Protein AF-A0A2P8G8I9-F1 (afdb_monomer_lite)

Sequence (84 aa):
MQTHITMSAPQLTGLQKRASKYLNKAISYQLRPGEVIEGYFSGFDPNSIDRAVIQMSNAADKTTLPLMTVLNYFEGVEDDEALS

Secondary structure (DSSP, 8-state):
-------PPPPPPHHHHHHGGGTT-EEEEEEETTEEEEEEEEEE-TT-TTEEEEEETTSS-EEEEEHHHHHHHHHHHTTSTT--

Foldseek 3Di:
DDPPPPPPDPDQDPLQVLLVVQAQPKFWDDPDVVDIWIWGFHHADPVDSQWTWTGTPVDNDIDIDGSVVSNCRVVVVVVVVPDD

Structure (mmCIF, N/CA/C/O backbone):
data_AF-A0A2P8G8I9-F1
#
_entry.id   AF-A0A2P8G8I9-F1
#
loop_
_atom_site.group_PDB
_atom_site.id
_atom_site.type_symbol
_atom_site.label_atom_id
_atom_site.label_alt_id
_atom_site.label_comp_id
_atom_site.label_asym_id
_atom_site.label_entity_id
_atom_site.label_seq_id
_atom_site.pdbx_PDB_ins_code
_atom_site.Cartn_x
_atom_site.Cartn_y
_atom_site.Cartn_z
_atom_site.occupancy
_atom_site.B_iso_or_equiv
_atom_site.auth_seq_id
_atom_site.auth_comp_id
_atom_site.auth_asym_id
_atom_site.auth_atom_id
_atom_site.pdbx_PDB_model_num
ATOM 1 N N . MET A 1 1 ? 30.410 -17.628 -28.597 1.00 49.81 1 MET A N 1
ATOM 2 C CA . MET A 1 1 ? 30.296 -16.350 -27.866 1.00 49.81 1 MET A CA 1
ATOM 3 C C . MET A 1 1 ? 29.061 -16.444 -26.993 1.00 49.81 1 MET A C 1
ATOM 5 O O . MET A 1 1 ? 27.969 -16.548 -27.531 1.00 49.81 1 MET A O 1
ATOM 9 N N . GLN A 1 2 ? 29.242 -16.554 -25.678 1.00 45.72 2 GLN A N 1
ATOM 10 C CA . GLN A 1 2 ? 28.143 -16.703 -24.727 1.00 45.72 2 GLN A CA 1
ATOM 11 C C . GLN A 1 2 ? 27.623 -15.301 -24.397 1.00 45.72 2 GLN A C 1
ATOM 13 O O . GLN A 1 2 ? 28.272 -14.547 -23.677 1.00 45.72 2 GLN A O 1
ATOM 18 N N . THR A 1 3 ? 26.496 -14.910 -24.985 1.00 47.88 3 THR A N 1
ATOM 19 C CA . THR A 1 3 ? 25.797 -13.676 -24.623 1.00 47.88 3 THR A CA 1
ATOM 20 C C . THR A 1 3 ? 25.180 -13.863 -23.243 1.00 47.88 3 THR A C 1
ATOM 22 O O . THR A 1 3 ? 24.089 -14.408 -23.094 1.00 47.88 3 THR A O 1
ATOM 25 N N . HIS A 1 4 ? 25.895 -13.423 -22.210 1.00 52.41 4 HIS A N 1
ATOM 26 C CA . HIS A 1 4 ? 25.295 -13.177 -20.906 1.00 52.41 4 HIS A CA 1
ATOM 27 C C . HIS A 1 4 ? 24.346 -11.983 -21.050 1.00 52.41 4 HIS A C 1
ATOM 29 O O . HIS A 1 4 ? 24.772 -10.831 -21.032 1.00 52.41 4 HIS A O 1
ATOM 35 N N . ILE A 1 5 ? 23.054 -12.258 -21.243 1.00 55.41 5 ILE A N 1
ATOM 36 C CA . ILE A 1 5 ? 22.010 -11.250 -21.068 1.00 55.41 5 ILE A CA 1
ATOM 37 C C . ILE A 1 5 ? 21.903 -11.031 -19.562 1.00 55.41 5 ILE A C 1
ATOM 39 O O . ILE A 1 5 ? 21.224 -11.773 -18.854 1.00 55.41 5 ILE A O 1
ATOM 43 N N . THR A 1 6 ? 22.622 -10.037 -19.052 1.00 50.25 6 THR A N 1
ATOM 44 C CA . THR A 1 6 ? 22.387 -9.508 -17.713 1.00 50.25 6 THR A CA 1
ATOM 45 C C . THR A 1 6 ? 20.996 -8.879 -17.747 1.00 50.25 6 THR A C 1
ATOM 47 O O . THR A 1 6 ? 20.843 -7.745 -18.193 1.00 50.25 6 THR A O 1
ATOM 50 N N . MET A 1 7 ? 19.952 -9.610 -17.344 1.00 48.53 7 MET A N 1
ATOM 51 C CA . MET A 1 7 ? 18.689 -8.960 -16.998 1.00 48.53 7 MET A CA 1
ATOM 52 C C . MET A 1 7 ? 18.968 -8.137 -15.744 1.00 48.53 7 MET A C 1
ATOM 54 O O . MET A 1 7 ? 18.900 -8.641 -14.625 1.00 48.53 7 MET A O 1
ATOM 58 N N . SER A 1 8 ? 19.381 -6.882 -15.933 1.00 57.72 8 SER A N 1
ATOM 59 C CA . SER A 1 8 ? 19.413 -5.909 -14.852 1.00 57.72 8 SER A CA 1
ATOM 60 C C . SER A 1 8 ? 18.028 -5.908 -14.222 1.00 57.72 8 SER A C 1
ATOM 62 O O . SER A 1 8 ? 17.035 -5.729 -14.929 1.00 57.72 8 SER A O 1
ATOM 64 N N . ALA A 1 9 ? 17.963 -6.166 -12.914 1.00 58.34 9 ALA A N 1
ATOM 65 C CA . ALA A 1 9 ? 16.708 -6.092 -12.183 1.00 58.34 9 ALA A CA 1
ATOM 66 C C . ALA A 1 9 ? 16.019 -4.757 -12.526 1.00 58.34 9 ALA A C 1
ATOM 68 O O . ALA A 1 9 ? 16.718 -3.737 -12.609 1.00 58.34 9 ALA A O 1
ATOM 69 N N . PRO A 1 10 ? 14.694 -4.747 -12.763 1.00 65.88 10 PRO A N 1
ATOM 70 C CA . PRO A 1 10 ? 13.980 -3.525 -13.101 1.00 65.88 10 PRO A CA 1
ATOM 71 C C . PRO A 1 10 ? 14.318 -2.438 -12.083 1.00 65.88 10 PRO A C 1
ATOM 73 O O . PRO A 1 10 ? 14.154 -2.633 -10.877 1.00 65.88 10 PRO A O 1
ATOM 76 N N . GLN A 1 11 ? 14.847 -1.308 -12.554 1.00 81.19 11 GLN A N 1
ATOM 77 C CA . GLN A 1 11 ? 15.137 -0.200 -11.656 1.00 81.19 11 GLN A CA 1
ATOM 78 C C . GLN A 1 11 ? 13.811 0.367 -11.158 1.00 81.19 11 GLN A C 1
ATOM 80 O O . GLN A 1 11 ? 13.018 0.885 -11.941 1.00 81.19 11 GLN A O 1
ATOM 85 N N . LEU A 1 12 ? 13.580 0.265 -9.851 1.00 84.75 12 LEU A N 1
ATOM 86 C CA . LEU A 1 12 ? 12.396 0.835 -9.221 1.00 84.75 12 LEU A CA 1
ATOM 87 C C . LEU A 1 12 ? 12.383 2.358 -9.398 1.00 84.75 12 LEU A C 1
ATOM 89 O O . LEU A 1 12 ? 13.412 3.026 -9.227 1.00 84.75 12 LEU A O 1
ATOM 93 N N . THR A 1 13 ? 11.206 2.916 -9.678 1.00 87.81 13 THR A N 1
ATOM 94 C CA . THR A 1 13 ? 11.009 4.372 -9.659 1.00 87.81 13 THR A CA 1
ATOM 95 C C . THR A 1 13 ? 11.243 4.926 -8.250 1.00 87.81 13 THR A C 1
ATOM 97 O O . THR A 1 13 ? 11.227 4.186 -7.265 1.00 87.81 13 THR A O 1
ATOM 100 N N . GLY A 1 14 ? 11.429 6.244 -8.112 1.00 88.88 14 GLY A N 1
ATOM 101 C CA . GLY A 1 14 ? 11.545 6.869 -6.787 1.00 88.88 14 GLY A CA 1
ATOM 102 C C . GLY A 1 14 ? 10.353 6.542 -5.878 1.00 88.88 14 GLY A C 1
ATOM 103 O O . GLY A 1 14 ? 10.532 6.272 -4.693 1.00 88.88 14 GLY A O 1
ATOM 104 N N . LEU A 1 15 ? 9.150 6.473 -6.454 1.00 88.00 15 LEU A N 1
ATOM 105 C CA . LEU A 1 15 ? 7.934 6.135 -5.725 1.00 88.00 15 LEU A CA 1
ATOM 106 C C . LEU A 1 15 ? 7.909 4.665 -5.287 1.00 88.00 15 LEU A C 1
ATOM 108 O O . LEU A 1 15 ? 7.604 4.368 -4.134 1.00 88.00 15 LEU A O 1
ATOM 112 N N . GLN A 1 16 ? 8.305 3.751 -6.176 1.00 89.69 16 GLN A N 1
ATOM 113 C CA . GLN A 1 16 ? 8.412 2.324 -5.864 1.00 89.69 16 GLN A CA 1
ATOM 114 C C . GLN A 1 16 ? 9.498 2.046 -4.819 1.00 89.69 16 GLN A C 1
ATOM 116 O O . GLN A 1 16 ? 9.272 1.252 -3.913 1.00 89.69 16 GLN A O 1
ATOM 121 N N . LYS A 1 17 ? 10.637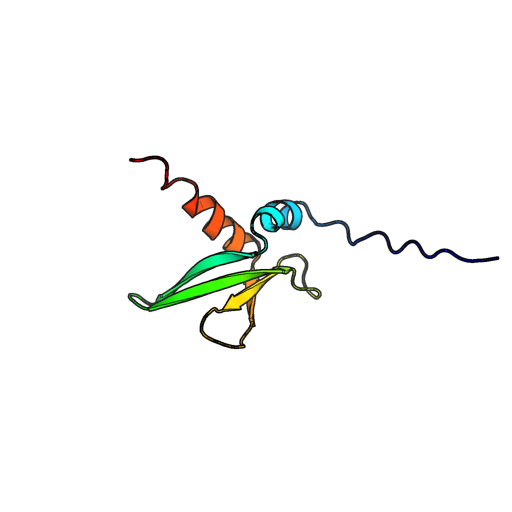 2.751 -4.865 1.00 90.50 17 LYS A N 1
ATOM 122 C CA . LYS A 1 17 ? 11.678 2.672 -3.824 1.00 90.50 17 LYS A CA 1
ATOM 123 C C . LYS A 1 17 ? 11.163 3.100 -2.453 1.00 90.50 17 LYS A C 1
ATOM 125 O O . LYS A 1 17 ? 11.530 2.501 -1.448 1.00 90.50 17 LYS A O 1
ATOM 130 N N . ARG A 1 18 ? 10.313 4.131 -2.390 1.00 88.88 18 ARG A N 1
ATOM 131 C CA . ARG A 1 18 ? 9.682 4.513 -1.120 1.00 88.88 18 ARG A CA 1
ATOM 132 C C . ARG A 1 18 ? 8.718 3.440 -0.645 1.00 88.88 18 ARG A C 1
ATOM 134 O O . ARG A 1 18 ? 8.782 3.057 0.511 1.00 88.88 18 ARG A O 1
ATOM 141 N N . ALA A 1 19 ? 7.874 2.920 -1.530 1.00 88.00 19 ALA A N 1
ATOM 142 C CA . ALA A 1 19 ? 6.882 1.916 -1.165 1.00 88.00 19 ALA A CA 1
ATOM 143 C C . ALA A 1 19 ? 7.501 0.555 -0.806 1.00 88.00 19 ALA A C 1
ATOM 145 O O . ALA A 1 19 ? 6.939 -0.163 0.015 1.00 88.00 19 ALA A O 1
ATOM 146 N N . SER A 1 20 ? 8.679 0.204 -1.344 1.00 89.50 20 SER A N 1
ATOM 147 C CA . SER A 1 20 ? 9.324 -1.086 -1.060 1.00 89.50 20 SER A CA 1
ATOM 148 C C . SER A 1 20 ? 9.649 -1.300 0.421 1.00 89.50 20 SER A C 1
ATOM 150 O O . SER A 1 20 ? 9.749 -2.449 0.843 1.00 89.50 20 SER A O 1
ATOM 152 N N . LYS A 1 21 ? 9.757 -0.227 1.225 1.00 87.81 21 LYS A N 1
ATOM 153 C CA . LYS A 1 21 ? 9.945 -0.322 2.688 1.00 87.81 21 LYS A CA 1
ATOM 154 C C . LYS A 1 21 ? 8.765 -0.993 3.408 1.00 87.81 21 LYS A C 1
ATOM 156 O O . LYS A 1 21 ? 8.900 -1.416 4.552 1.00 87.81 21 LYS A O 1
ATOM 161 N N . TYR A 1 22 ? 7.616 -1.084 2.743 1.00 84.81 22 TYR A N 1
ATOM 162 C CA . TYR A 1 22 ? 6.381 -1.629 3.294 1.00 84.81 22 TYR A CA 1
ATOM 163 C C . TYR A 1 22 ? 6.059 -3.038 2.791 1.00 84.81 22 TYR A C 1
ATOM 165 O O . TYR A 1 22 ? 4.992 -3.560 3.107 1.00 84.81 22 TYR A O 1
ATOM 173 N N . LEU A 1 23 ? 6.925 -3.656 1.974 1.00 84.94 23 LEU A N 1
ATOM 174 C CA . LEU A 1 23 ? 6.685 -5.011 1.466 1.00 84.94 23 LEU A CA 1
ATOM 175 C C . LEU A 1 23 ? 6.454 -5.978 2.628 1.00 84.94 23 LEU A C 1
ATOM 177 O O . LEU A 1 23 ? 7.209 -5.980 3.599 1.00 84.94 23 LEU A O 1
ATOM 181 N N . ASN A 1 24 ? 5.416 -6.803 2.507 1.00 77.69 24 ASN A N 1
ATOM 182 C CA . ASN A 1 24 ? 4.952 -7.731 3.537 1.00 77.69 24 ASN A CA 1
ATOM 183 C C . ASN A 1 24 ? 4.481 -7.065 4.843 1.00 77.69 24 ASN A C 1
ATOM 185 O O . ASN A 1 24 ? 4.319 -7.761 5.844 1.00 77.69 24 ASN A O 1
ATOM 189 N N . LYS A 1 25 ? 4.233 -5.748 4.860 1.00 82.44 25 LYS A N 1
ATOM 190 C CA . LYS A 1 25 ? 3.518 -5.102 5.966 1.00 82.44 25 LYS A CA 1
ATOM 191 C C . LYS A 1 25 ? 2.010 -5.189 5.750 1.00 82.44 25 LYS A C 1
ATOM 193 O O . LYS A 1 25 ? 1.527 -5.111 4.615 1.00 82.44 25 LYS A O 1
ATOM 198 N N . ALA A 1 26 ? 1.280 -5.333 6.850 1.00 80.94 26 ALA A N 1
ATOM 199 C CA . ALA A 1 26 ? -0.172 -5.281 6.842 1.00 80.94 26 ALA A CA 1
ATOM 200 C C . ALA A 1 26 ? -0.654 -3.838 6.632 1.00 80.94 26 ALA A C 1
ATOM 202 O O . ALA A 1 26 ? -0.113 -2.911 7.230 1.00 80.94 26 ALA A O 1
ATOM 203 N N . ILE A 1 27 ? -1.670 -3.663 5.794 1.00 77.88 27 ILE A N 1
ATOM 204 C CA . ILE A 1 27 ? -2.514 -2.476 5.752 1.00 77.88 27 ILE A CA 1
ATOM 205 C C . ILE A 1 27 ? -3.893 -2.837 6.266 1.00 77.88 27 ILE A C 1
ATOM 207 O O . ILE A 1 27 ? -4.441 -3.879 5.914 1.00 77.88 27 ILE A O 1
ATOM 211 N N . SER A 1 28 ? -4.484 -1.929 7.019 1.00 77.12 28 SER A N 1
ATOM 212 C CA . SER A 1 28 ? -5.927 -1.906 7.196 1.00 77.12 28 SER A CA 1
ATOM 213 C C . SER A 1 28 ? -6.508 -0.984 6.125 1.00 77.12 28 SER A C 1
ATOM 215 O O . SER A 1 28 ? -5.845 -0.094 5.616 1.00 77.12 28 SER A O 1
ATOM 217 N N . TYR A 1 29 ? -7.723 -1.208 5.668 1.00 71.44 29 TYR A N 1
ATOM 218 C CA . TYR A 1 29 ? -8.366 -0.316 4.714 1.00 71.44 29 TYR A CA 1
ATOM 219 C C . TYR A 1 29 ? -9.829 -0.216 5.076 1.00 71.44 29 TYR A C 1
ATOM 221 O O . TYR A 1 29 ? -10.553 -1.210 5.076 1.00 71.44 29 TYR A O 1
ATOM 229 N N . GLN A 1 30 ? -10.270 0.993 5.400 1.00 72.06 30 GLN A N 1
ATOM 230 C CA . GLN A 1 30 ? -11.667 1.231 5.699 1.00 72.06 30 GLN A CA 1
ATOM 231 C C . GLN A 1 30 ? -12.440 1.387 4.388 1.00 72.06 30 GLN A C 1
ATOM 233 O O . GLN A 1 30 ? -12.385 2.435 3.747 1.00 72.06 30 GLN A O 1
ATOM 238 N N . LEU A 1 31 ? -13.166 0.340 3.992 1.00 66.75 31 LEU A N 1
ATOM 239 C CA . LEU A 1 31 ? -14.001 0.370 2.792 1.00 66.75 31 LEU A CA 1
ATOM 240 C C . LEU A 1 31 ? -15.266 1.210 3.031 1.00 66.75 31 LEU A C 1
ATOM 242 O O . LEU A 1 31 ? -15.713 1.933 2.139 1.00 66.75 31 LEU A O 1
ATOM 246 N N . ARG A 1 32 ? -15.848 1.111 4.237 1.00 77.31 32 ARG A N 1
ATOM 247 C CA . ARG A 1 32 ? -17.064 1.821 4.681 1.00 77.31 32 ARG A CA 1
ATOM 248 C C . ARG A 1 32 ? -17.003 2.118 6.187 1.00 77.31 32 ARG A C 1
ATOM 250 O O . ARG A 1 32 ? -16.193 1.521 6.896 1.00 77.31 32 ARG A O 1
ATOM 257 N N . PRO A 1 33 ? -17.850 3.013 6.731 1.00 82.25 33 PRO A N 1
ATOM 258 C CA . PRO A 1 33 ? -18.004 3.165 8.180 1.00 82.25 33 PRO A CA 1
ATOM 259 C C . PRO A 1 33 ? -18.264 1.813 8.866 1.00 82.25 33 PRO A C 1
ATOM 261 O O . PRO A 1 33 ? -19.243 1.147 8.551 1.00 82.25 33 PRO A O 1
ATOM 264 N N . GLY A 1 34 ? -17.369 1.399 9.768 1.00 79.06 34 GLY A N 1
ATOM 265 C CA . GLY A 1 34 ? -17.449 0.111 10.473 1.00 79.06 34 GLY A CA 1
ATOM 266 C C . GLY A 1 34 ? -16.961 -1.119 9.692 1.00 79.06 34 GLY A C 1
ATOM 267 O O . GLY A 1 34 ? -16.907 -2.200 10.267 1.00 79.06 34 GLY A O 1
ATOM 268 N N . GLU A 1 35 ? -16.573 -0.974 8.421 1.00 75.06 35 GLU A N 1
ATOM 269 C CA . GLU A 1 35 ? -16.059 -2.068 7.589 1.00 75.06 35 GLU A CA 1
ATOM 270 C C . GLU A 1 35 ? -14.584 -1.816 7.263 1.00 75.06 35 GLU A C 1
ATOM 272 O O . GLU A 1 35 ? -14.242 -1.025 6.377 1.00 75.06 35 GLU A O 1
ATOM 277 N N . VAL A 1 36 ? -13.712 -2.483 8.018 1.00 74.94 36 VAL A N 1
ATOM 278 C CA . VAL A 1 36 ? -12.261 -2.465 7.825 1.00 74.94 36 VAL A CA 1
ATOM 279 C C . VAL A 1 36 ? -11.843 -3.801 7.237 1.00 74.94 36 VAL A C 1
ATOM 281 O O . VAL A 1 36 ? -12.192 -4.856 7.763 1.00 74.94 36 VAL A O 1
ATOM 284 N N . ILE A 1 37 ? -11.094 -3.751 6.143 1.00 72.25 37 ILE A N 1
ATOM 285 C CA . ILE A 1 37 ? -10.487 -4.926 5.539 1.00 72.25 37 ILE A CA 1
ATOM 286 C C . ILE A 1 37 ? -8.990 -4.83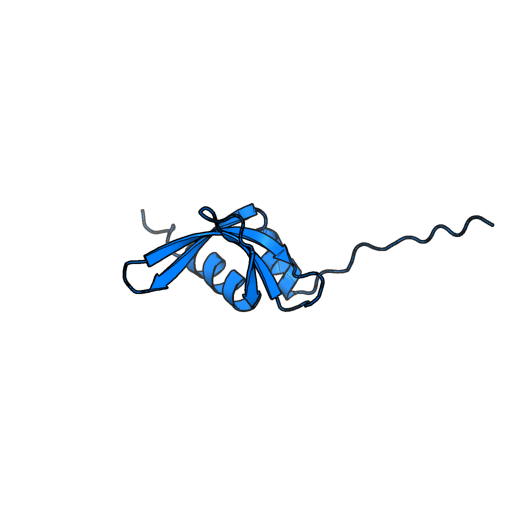8 5.763 1.00 72.25 37 ILE A C 1
ATOM 288 O O . ILE A 1 37 ? -8.359 -3.849 5.406 1.00 72.25 37 ILE A O 1
ATOM 292 N N . GLU A 1 38 ? -8.425 -5.881 6.341 1.00 79.50 38 GLU A N 1
ATOM 293 C CA . GLU A 1 38 ? -6.983 -6.023 6.448 1.00 79.50 38 GLU A CA 1
ATOM 294 C C . GLU A 1 38 ? -6.443 -6.696 5.185 1.00 79.50 38 GLU A C 1
ATOM 296 O O . GLU A 1 38 ? -7.094 -7.543 4.567 1.00 79.50 38 GLU A O 1
ATOM 301 N N . GLY A 1 39 ? -5.245 -6.308 4.784 1.00 82.44 39 GLY A N 1
ATOM 302 C CA . GLY A 1 39 ? -4.493 -6.925 3.708 1.00 82.44 39 GLY A CA 1
ATOM 303 C C . GLY A 1 39 ? -3.006 -6.728 3.930 1.00 82.44 39 GLY A C 1
ATOM 304 O O . GLY A 1 39 ? -2.590 -6.069 4.873 1.00 82.44 39 GLY A O 1
ATOM 305 N N . TYR A 1 40 ? -2.176 -7.286 3.065 1.00 85.44 40 TYR A N 1
ATOM 306 C CA . TYR A 1 40 ? -0.736 -7.102 3.097 1.00 85.44 40 TYR A CA 1
ATOM 307 C C . TYR A 1 40 ? -0.234 -6.590 1.755 1.00 85.44 40 TYR A C 1
ATOM 309 O O . TYR A 1 40 ? -0.657 -7.041 0.682 1.00 85.44 40 TYR A O 1
ATOM 317 N N . PHE A 1 41 ? 0.686 -5.627 1.809 1.00 88.06 41 PHE A N 1
ATOM 318 C CA . PHE A 1 41 ? 1.340 -5.135 0.607 1.00 88.06 41 PHE A CA 1
ATOM 319 C C . PHE A 1 41 ? 2.255 -6.229 0.052 1.00 88.06 41 PHE A C 1
ATOM 321 O O . PHE A 1 41 ? 3.265 -6.589 0.655 1.00 88.06 41 PHE A O 1
ATOM 328 N N . SER A 1 42 ? 1.872 -6.775 -1.101 1.00 86.56 42 SER A N 1
ATOM 329 C CA . SER A 1 42 ? 2.510 -7.961 -1.682 1.00 86.56 42 SER A CA 1
ATOM 330 C C . SER A 1 42 ? 3.571 -7.631 -2.734 1.00 86.56 42 SER A C 1
ATOM 332 O O . SER A 1 42 ? 4.431 -8.462 -3.018 1.00 86.56 42 SER A O 1
ATOM 334 N N . GLY A 1 43 ? 3.528 -6.431 -3.321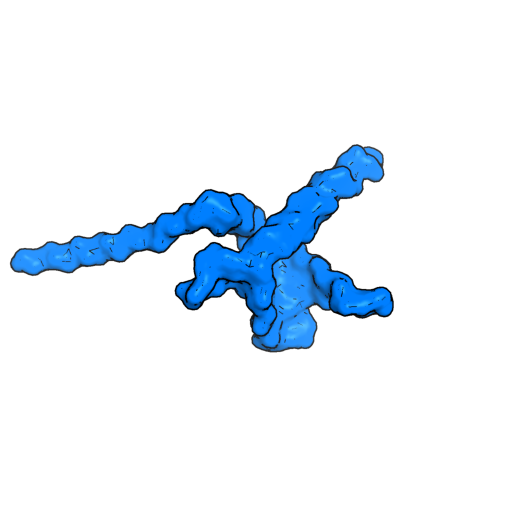 1.00 89.25 43 GLY A N 1
ATOM 335 C CA . GLY A 1 43 ? 4.455 -6.036 -4.378 1.00 89.25 43 GLY A CA 1
ATOM 336 C C . GLY A 1 43 ? 3.886 -5.011 -5.348 1.00 89.25 43 GLY A C 1
ATOM 337 O O . GLY A 1 43 ? 2.790 -4.490 -5.169 1.00 89.25 43 GLY A O 1
ATOM 338 N N . PHE A 1 44 ? 4.638 -4.717 -6.401 1.00 90.31 44 PHE A N 1
ATOM 339 C CA . PHE A 1 44 ? 4.225 -3.778 -7.445 1.00 90.31 44 PHE A CA 1
ATOM 340 C C . PHE A 1 44 ? 3.388 -4.468 -8.518 1.00 90.31 44 PHE A C 1
ATOM 342 O O . PHE A 1 44 ? 3.556 -5.662 -8.772 1.00 90.31 44 PHE A O 1
ATOM 349 N N . ASP A 1 45 ? 2.500 -3.712 -9.160 1.00 89.31 45 ASP A N 1
ATOM 350 C CA . ASP A 1 45 ? 1.791 -4.209 -10.335 1.00 89.31 45 ASP A CA 1
ATOM 351 C C . ASP A 1 45 ? 2.791 -4.343 -11.502 1.00 89.31 45 ASP A C 1
ATOM 353 O O . ASP A 1 45 ? 3.398 -3.343 -11.898 1.00 89.31 45 ASP A O 1
ATOM 357 N N . PRO A 1 46 ? 2.993 -5.545 -12.073 1.00 86.12 46 PRO A N 1
ATOM 358 C CA . PRO A 1 46 ? 3.946 -5.737 -13.165 1.00 86.12 46 PRO A CA 1
ATOM 359 C C . PRO A 1 46 ? 3.541 -5.006 -14.452 1.00 86.12 46 PRO A C 1
ATOM 361 O O . PRO A 1 46 ? 4.388 -4.783 -15.314 1.00 86.12 46 PRO A O 1
ATOM 364 N N . ASN A 1 47 ? 2.270 -4.619 -14.585 1.00 89.12 47 ASN A N 1
ATOM 365 C CA . ASN A 1 47 ? 1.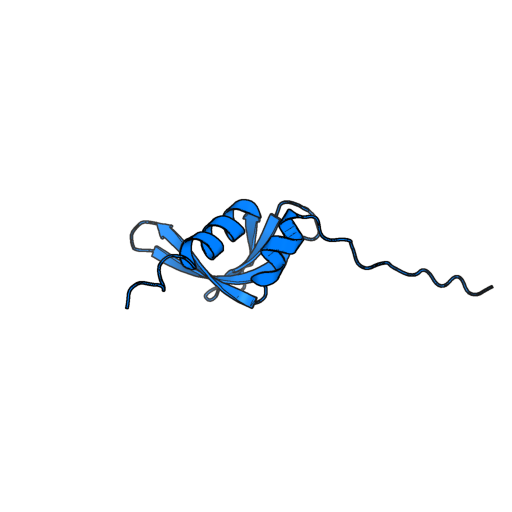743 -3.930 -15.760 1.00 89.12 47 ASN A CA 1
ATOM 366 C C . ASN A 1 47 ? 1.649 -2.408 -15.563 1.00 89.12 47 ASN A C 1
ATOM 368 O O . ASN A 1 47 ? 1.272 -1.701 -16.496 1.00 89.12 47 ASN A O 1
ATOM 372 N N . SER A 1 48 ? 1.953 -1.888 -14.365 1.00 86.06 48 SER A N 1
ATOM 373 C CA . SER A 1 48 ? 1.790 -0.467 -14.047 1.00 86.06 48 SER A CA 1
ATOM 374 C C . SER A 1 48 ? 2.779 0.017 -12.986 1.00 86.06 48 SER A C 1
ATOM 376 O O . SER A 1 48 ? 2.688 -0.343 -11.815 1.00 86.06 48 SER A O 1
ATOM 378 N N . ILE A 1 49 ? 3.650 0.956 -13.365 1.00 84.94 49 ILE A N 1
ATOM 379 C CA . ILE A 1 49 ? 4.670 1.529 -12.470 1.00 84.94 49 ILE A CA 1
ATOM 380 C C . ILE A 1 49 ? 4.088 2.330 -11.292 1.00 84.94 49 ILE A C 1
ATOM 382 O O . ILE A 1 49 ? 4.724 2.423 -10.242 1.00 84.94 49 ILE A O 1
ATOM 386 N N . ASP A 1 50 ? 2.867 2.850 -11.443 1.00 87.38 50 ASP A N 1
ATOM 387 C CA . ASP A 1 50 ? 2.197 3.708 -10.458 1.00 87.38 50 ASP A CA 1
ATOM 388 C C . ASP A 1 50 ? 1.202 2.949 -9.567 1.00 87.38 50 ASP A C 1
ATOM 390 O O . ASP A 1 50 ? 0.416 3.567 -8.843 1.00 87.38 50 ASP A O 1
ATOM 394 N N . ARG A 1 51 ? 1.196 1.608 -9.613 1.00 89.06 51 ARG A N 1
ATOM 395 C CA . ARG A 1 51 ? 0.256 0.770 -8.852 1.00 89.06 51 ARG A CA 1
ATOM 396 C C . ARG A 1 51 ? 0.960 -0.273 -7.987 1.00 89.06 51 ARG A C 1
ATOM 398 O O . ARG A 1 51 ? 2.037 -0.777 -8.304 1.00 89.06 51 ARG A O 1
ATOM 405 N N . ALA A 1 52 ? 0.301 -0.597 -6.882 1.00 88.19 52 ALA A N 1
ATOM 406 C CA . ALA A 1 52 ? 0.693 -1.589 -5.894 1.00 88.19 52 ALA A CA 1
ATOM 407 C C . ALA A 1 52 ? -0.355 -2.702 -5.819 1.00 88.19 52 ALA A C 1
ATOM 409 O O . ALA A 1 52 ? -1.552 -2.437 -5.932 1.00 88.19 52 ALA A O 1
ATOM 410 N N . VAL A 1 53 ? 0.096 -3.932 -5.589 1.00 88.50 53 VAL A N 1
ATOM 411 C CA . VAL A 1 53 ? -0.745 -5.111 -5.378 1.00 88.50 53 VAL A CA 1
ATOM 412 C C . VAL A 1 53 ? -0.866 -5.375 -3.881 1.00 88.50 53 VAL A C 1
ATOM 414 O O . VAL A 1 53 ? 0.130 -5.629 -3.192 1.00 88.50 53 VAL A O 1
ATOM 417 N N . ILE A 1 54 ? -2.098 -5.366 -3.388 1.00 86.38 54 ILE A N 1
ATOM 418 C CA . ILE A 1 54 ? -2.451 -5.736 -2.019 1.00 86.38 54 ILE A CA 1
ATOM 419 C C . ILE A 1 54 ? -3.140 -7.095 -2.066 1.00 86.38 54 ILE A C 1
ATOM 421 O O . ILE A 1 54 ? -4.094 -7.279 -2.824 1.00 86.38 54 ILE A O 1
ATOM 425 N N . GLN A 1 55 ? -2.678 -8.041 -1.254 1.00 84.75 55 GLN A N 1
ATOM 426 C CA . GLN A 1 55 ? -3.451 -9.249 -0.983 1.00 84.75 55 GLN A CA 1
ATOM 427 C C . GLN A 1 55 ? -4.316 -9.000 0.249 1.00 84.75 55 GLN A C 1
ATOM 429 O O . GLN A 1 55 ? -3.788 -8.619 1.288 1.00 84.75 55 GLN A O 1
ATOM 434 N N . MET A 1 56 ? -5.620 -9.237 0.161 1.00 78.44 56 MET A N 1
ATOM 435 C CA . MET A 1 56 ? -6.503 -9.079 1.320 1.00 78.44 56 MET A CA 1
ATOM 436 C C . MET A 1 56 ? -6.409 -10.304 2.245 1.00 78.44 56 MET A C 1
ATOM 438 O O . MET A 1 56 ? -6.274 -11.431 1.773 1.00 78.44 56 MET A O 1
ATOM 442 N N . SER A 1 57 ? -6.491 -10.104 3.562 1.00 67.81 57 SER A N 1
ATOM 443 C CA . SER A 1 57 ? -6.340 -11.160 4.579 1.00 67.81 57 SER A CA 1
ATOM 444 C C . SER A 1 57 ? -7.482 -12.179 4.563 1.00 67.81 57 SER A C 1
ATOM 446 O O . SER A 1 57 ? -7.299 -13.330 4.950 1.00 67.81 57 SER A O 1
ATOM 448 N N . ASN A 1 58 ? -8.676 -11.752 4.142 1.00 59.84 58 ASN A N 1
ATOM 449 C CA . ASN A 1 58 ? -9.910 -12.536 4.212 1.00 59.84 58 ASN A CA 1
ATOM 450 C C . ASN A 1 58 ? -10.332 -13.166 2.874 1.00 59.84 58 ASN A C 1
ATOM 452 O O . ASN A 1 58 ? -11.316 -13.904 2.837 1.00 59.84 58 ASN A O 1
ATOM 456 N N . ALA A 1 59 ? -9.603 -12.900 1.788 1.00 55.06 59 ALA A N 1
ATOM 457 C CA . ALA A 1 59 ? -9.935 -13.384 0.457 1.00 55.06 59 ALA A CA 1
ATOM 458 C C . ALA A 1 59 ? -8.672 -13.841 -0.281 1.00 55.06 59 ALA A C 1
ATOM 460 O O . ALA A 1 59 ? -7.612 -13.226 -0.183 1.00 55.06 59 ALA A O 1
ATOM 461 N N . ALA A 1 60 ? -8.802 -14.874 -1.118 1.00 64.06 60 ALA A N 1
ATOM 462 C CA . ALA A 1 60 ? -7.784 -15.197 -2.123 1.00 64.06 60 ALA A CA 1
ATOM 463 C C . ALA A 1 60 ? -7.607 -14.064 -3.165 1.00 64.06 60 ALA A C 1
ATOM 465 O O . ALA A 1 60 ? -6.738 -14.150 -4.035 1.00 64.06 60 ALA A O 1
ATOM 466 N N . ASP A 1 61 ? -8.380 -12.983 -3.047 1.00 77.75 61 ASP A N 1
ATOM 467 C CA . ASP A 1 61 ? -8.397 -11.848 -3.950 1.00 77.75 61 ASP A CA 1
ATOM 468 C C . ASP A 1 61 ? -7.257 -10.858 -3.701 1.00 77.75 61 ASP A C 1
ATOM 470 O O . ASP A 1 61 ? -6.964 -10.420 -2.583 1.00 77.75 61 ASP A O 1
ATOM 474 N N . LYS A 1 62 ? -6.641 -10.468 -4.816 1.00 82.25 62 LYS A N 1
ATOM 475 C CA . LYS A 1 62 ? -5.689 -9.366 -4.897 1.00 82.25 62 LYS A CA 1
ATOM 476 C C . LYS A 1 62 ? -6.412 -8.142 -5.424 1.00 82.25 62 LYS A C 1
ATOM 478 O O . LYS A 1 62 ? -7.104 -8.219 -6.437 1.00 82.25 62 LYS A O 1
ATOM 483 N N . THR A 1 63 ? -6.192 -7.006 -4.784 1.00 85.12 63 THR A N 1
ATOM 484 C CA . THR A 1 63 ? -6.617 -5.705 -5.300 1.00 85.12 63 THR A CA 1
ATOM 485 C C . THR A 1 63 ? -5.402 -4.876 -5.688 1.00 85.12 63 THR A C 1
ATOM 487 O O . THR A 1 63 ? -4.312 -5.050 -5.138 1.00 85.12 63 THR A O 1
ATOM 490 N N . THR A 1 64 ? -5.567 -3.978 -6.655 1.00 87.25 64 THR A N 1
ATOM 491 C CA . THR A 1 64 ? -4.506 -3.057 -7.065 1.00 87.25 64 THR A CA 1
ATOM 492 C C . THR A 1 64 ? -4.898 -1.625 -6.755 1.00 87.25 64 THR A C 1
ATOM 494 O O . THR A 1 64 ? -5.905 -1.117 -7.250 1.00 87.25 64 THR A O 1
ATOM 497 N N . LEU A 1 65 ? -4.067 -0.946 -5.971 1.00 86.88 65 LEU A N 1
ATOM 498 C CA . LE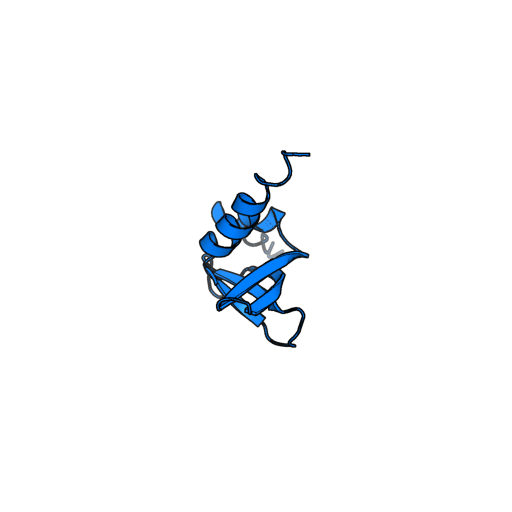U A 1 65 ? -4.280 0.439 -5.562 1.00 86.88 65 LEU A CA 1
ATOM 499 C C . LEU A 1 65 ? -3.214 1.357 -6.168 1.00 86.88 65 LEU A C 1
ATOM 501 O O . LEU A 1 65 ? -2.113 0.894 -6.486 1.00 86.88 65 LEU A O 1
ATOM 505 N N . PRO A 1 66 ? -3.503 2.661 -6.327 1.00 89.94 66 PRO A N 1
ATOM 506 C CA . PRO A 1 66 ? -2.476 3.638 -6.656 1.00 89.94 66 PRO A CA 1
ATOM 507 C C . PRO A 1 66 ? -1.357 3.619 -5.612 1.00 89.94 66 PRO A C 1
ATOM 509 O O . PRO A 1 66 ? -1.605 3.567 -4.407 1.00 89.94 66 PRO A O 1
ATOM 512 N N . LEU A 1 67 ? -0.112 3.705 -6.070 1.00 88.06 67 LEU A N 1
ATOM 513 C CA . LEU A 1 67 ? 1.065 3.614 -5.210 1.00 88.06 67 LEU A CA 1
ATOM 514 C C . LEU A 1 67 ? 1.122 4.753 -4.177 1.00 88.06 67 LEU A C 1
ATOM 516 O O . LEU A 1 67 ? 1.520 4.536 -3.037 1.00 88.06 67 LEU A O 1
AT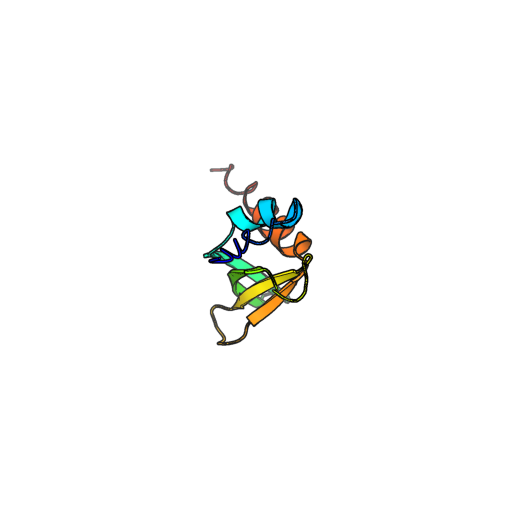OM 520 N N . MET A 1 68 ? 0.650 5.946 -4.552 1.00 86.69 68 MET A N 1
ATOM 521 C CA . MET A 1 68 ? 0.489 7.081 -3.633 1.00 86.69 68 MET A CA 1
ATOM 522 C C . MET A 1 68 ? -0.496 6.790 -2.497 1.00 86.69 68 MET A C 1
ATOM 524 O O . MET A 1 68 ? -0.261 7.208 -1.371 1.00 86.69 68 MET A O 1
ATOM 528 N N . THR A 1 69 ? -1.580 6.059 -2.766 1.00 85.94 69 THR A N 1
ATOM 529 C CA . THR A 1 69 ? -2.555 5.678 -1.734 1.00 85.94 69 THR A CA 1
ATOM 530 C C . THR A 1 69 ? -1.917 4.759 -0.700 1.00 85.94 69 THR A C 1
ATOM 532 O O . THR A 1 69 ? -2.108 4.964 0.494 1.00 85.94 69 THR A O 1
ATOM 535 N N . VAL A 1 70 ? -1.119 3.788 -1.153 1.00 83.12 70 VAL A N 1
ATOM 536 C CA . VAL A 1 70 ? -0.390 2.870 -0.266 1.00 83.12 70 VAL A CA 1
ATOM 537 C C . VAL A 1 70 ? 0.605 3.631 0.606 1.00 83.12 70 VAL A C 1
ATOM 539 O O . VAL A 1 70 ? 0.635 3.424 1.813 1.00 83.12 70 VAL A O 1
ATOM 542 N N . LEU A 1 71 ? 1.376 4.549 0.017 1.00 86.19 71 LEU A N 1
ATOM 543 C CA . LEU A 1 71 ? 2.319 5.378 0.769 1.00 86.19 71 LEU A CA 1
ATOM 544 C C . LEU A 1 71 ? 1.626 6.237 1.819 1.00 86.19 71 LEU A C 1
ATOM 546 O O . LEU A 1 71 ? 2.019 6.175 2.973 1.00 86.19 71 LEU A O 1
ATOM 550 N N . ASN A 1 72 ? 0.576 6.970 1.445 1.00 83.94 72 ASN A N 1
ATOM 551 C CA . ASN A 1 72 ? -0.156 7.817 2.386 1.00 83.94 72 ASN A CA 1
ATOM 552 C C . ASN A 1 72 ? -0.708 7.014 3.567 1.00 83.94 72 ASN A C 1
ATOM 554 O O . ASN A 1 72 ? -0.720 7.508 4.687 1.00 83.94 72 ASN A O 1
ATOM 558 N N . TYR A 1 73 ? -1.160 5.783 3.315 1.00 78.00 73 TYR A N 1
ATOM 559 C CA . TYR A 1 73 ? -1.690 4.928 4.365 1.00 78.00 73 TYR A CA 1
ATOM 560 C C . TYR A 1 73 ? -0.606 4.516 5.362 1.00 78.00 73 TYR A C 1
ATOM 562 O O . TYR A 1 73 ? -0.799 4.630 6.563 1.00 78.00 73 TYR A O 1
ATOM 570 N N . PHE A 1 74 ? 0.548 4.067 4.874 1.00 76.50 74 PHE A N 1
ATOM 571 C CA . PHE A 1 74 ? 1.627 3.633 5.753 1.00 76.50 74 PHE A CA 1
ATOM 572 C C . PHE A 1 74 ? 2.389 4.789 6.405 1.00 76.50 74 PHE A C 1
ATOM 574 O O . PHE A 1 74 ? 2.732 4.688 7.574 1.00 76.50 74 PHE A O 1
ATOM 581 N N . GLU A 1 75 ? 2.647 5.878 5.680 1.00 78.38 75 GLU A N 1
ATOM 582 C CA . GLU A 1 75 ? 3.338 7.056 6.221 1.00 78.38 75 GLU A CA 1
ATOM 583 C C . GLU A 1 75 ? 2.445 7.806 7.216 1.00 78.38 75 GLU A C 1
ATOM 585 O O . GLU A 1 75 ? 2.938 8.271 8.233 1.00 78.38 75 GLU A O 1
ATOM 590 N N . GLY A 1 76 ? 1.128 7.854 6.983 1.00 65.44 76 GLY A N 1
ATOM 591 C CA . GLY A 1 76 ? 0.170 8.454 7.917 1.00 65.44 76 GLY A CA 1
ATOM 592 C C . GLY A 1 76 ? -0.104 7.627 9.179 1.00 65.44 76 GLY A C 1
ATOM 593 O O . GLY A 1 76 ? -0.677 8.160 10.120 1.00 65.44 76 GLY A O 1
ATOM 594 N N . VAL A 1 77 ? 0.289 6.348 9.212 1.00 58.72 77 VAL A N 1
ATOM 595 C CA . VAL A 1 77 ? 0.225 5.494 10.415 1.00 58.72 77 VAL A CA 1
ATOM 596 C C . VAL A 1 77 ? 1.494 5.630 11.268 1.00 58.72 77 VAL A C 1
ATOM 598 O O . VAL A 1 77 ? 1.430 5.446 12.478 1.00 58.72 77 VAL A O 1
ATOM 601 N N . GLU A 1 78 ? 2.639 5.991 10.676 1.00 53.66 78 GLU A N 1
ATOM 602 C CA . GLU A 1 78 ? 3.916 6.110 11.402 1.00 53.66 78 GLU A CA 1
ATOM 603 C C . GLU A 1 78 ? 3.980 7.328 12.361 1.00 53.66 78 GLU A C 1
ATOM 605 O O . GLU A 1 78 ? 4.827 7.330 13.250 1.00 53.66 78 GLU A O 1
ATOM 610 N N . ASP A 1 79 ? 3.083 8.319 12.249 1.00 49.72 79 ASP A N 1
ATOM 611 C CA . ASP A 1 79 ? 3.046 9.510 13.128 1.00 49.72 79 ASP A CA 1
ATOM 612 C C . ASP A 1 79 ? 2.170 9.358 14.396 1.00 49.72 79 ASP A C 1
ATOM 614 O O . ASP A 1 79 ? 2.286 10.171 15.314 1.00 49.72 79 ASP A O 1
ATOM 618 N N . ASP A 1 80 ? 1.324 8.324 14.505 1.00 45.34 80 ASP A N 1
ATOM 619 C CA . ASP A 1 80 ? 0.405 8.160 15.656 1.00 45.34 80 ASP A CA 1
ATOM 620 C C . ASP A 1 80 ? 0.973 7.257 16.777 1.00 45.34 80 ASP A C 1
ATOM 622 O O . ASP A 1 80 ? 0.414 7.176 17.868 1.00 45.34 80 ASP A O 1
ATOM 626 N N . GLU A 1 81 ? 2.135 6.625 16.566 1.00 47.28 81 GLU A N 1
ATOM 627 C CA . GLU A 1 81 ? 2.814 5.768 17.560 1.00 47.28 81 GLU A CA 1
ATOM 628 C C . GLU A 1 81 ? 3.908 6.517 18.362 1.00 47.28 81 GLU A C 1
ATOM 630 O O . GLU A 1 81 ? 4.862 5.920 18.859 1.00 47.28 81 GLU A O 1
ATOM 635 N N . ALA A 1 82 ? 3.780 7.845 18.499 1.00 42.69 82 ALA A N 1
ATOM 636 C CA . ALA A 1 82 ? 4.677 8.709 19.286 1.00 42.69 82 ALA A CA 1
ATOM 637 C C . ALA A 1 82 ? 3.989 9.414 20.477 1.00 42.69 82 ALA A C 1
ATOM 639 O O . ALA A 1 82 ? 4.530 10.373 21.032 1.00 42.69 82 ALA A O 1
ATOM 640 N N . LEU A 1 83 ? 2.805 8.949 20.888 1.00 44.03 83 LEU A N 1
ATOM 641 C CA . LEU A 1 83 ? 2.103 9.429 22.082 1.00 44.03 83 LEU A CA 1
ATOM 642 C C . LEU A 1 83 ? 1.697 8.254 22.982 1.00 44.03 83 LEU A C 1
ATOM 644 O O . LEU A 1 83 ? 0.525 7.898 23.084 1.00 44.03 83 LEU A O 1
ATOM 648 N N . SER A 1 84 ? 2.682 7.679 23.671 1.00 37.34 84 SER A N 1
ATOM 649 C CA . SER A 1 84 ? 2.464 6.902 24.896 1.00 37.34 84 SER A CA 1
ATOM 650 C C . SER A 1 84 ? 3.470 7.303 25.960 1.00 37.34 84 SER A C 1
ATOM 652 O O . SER A 1 84 ? 4.679 7.245 25.632 1.00 37.34 84 SER A O 1
#

Organism: NCBI:txid1591085

Radius of gyration: 16.04 Å; chains: 1; bounding box: 48×26×53 Å

pLDDT: mean 75.25, std 14.94, range [37.34, 90.5]